Protein AF-A0A6J5X959-F1 (afdb_monomer_lite)

Foldseek 3Di:
DVVLVVLLVLPPPDAPLLVVLLVVQCVVQPQHPLRLQHCVVHPVSNVPVSSVDPCSQVSLVVVPHSPVRVVVVPDVVSVVCRVCSVVSNVVVVVVCCVVPNDVVVVVVVVVVPPD

Radius of gyration: 15.64 Å; chains: 1; bounding box: 32×34×36 Å

pLDDT: mean 74.5, std 15.0, range [35.31, 91.62]

Sequence (115 aa):
MFFSGCFVLQGSKGSPIEWVSTHRYHHQFTDTKKDPHSPIQSLWFSHMGWMLDGRRRQFQKELGGLKNVEDLRKQPFYRFLLRTNLLHSIALGGVLIVVGGFPFLVWGVVRSLTR

InterPro domains:
  IPR015876 Acyl-CoA desaturase [PTHR11351] (11-109)

Secondary structure (DSSP, 8-state):
-HHHHHHHHTGGG--HHHHHHHHHHHHHSTTSTT-TT-TTT-HHIIIIIHHH-THHHHHHHHTTGGGGGHHHHHSHHHHHHHHHHHHHHHHHHHHHHHHH-HHHHHHHHHHHH--

Structure (mmCIF, N/CA/C/O backbone):
data_AF-A0A6J5X959-F1
#
_entry.id   AF-A0A6J5X959-F1
#
loop_
_atom_site.group_PDB
_atom_site.id
_atom_site.type_symbol
_atom_site.label_atom_id
_atom_site.label_alt_id
_atom_site.label_comp_id
_atom_site.label_asym_id
_atom_site.label_entity_id
_atom_site.label_seq_id
_atom_site.pdbx_PDB_ins_code
_atom_site.Cartn_x
_atom_site.Cartn_y
_atom_site.Cartn_z
_atom_site.occupancy
_atom_site.B_iso_or_equiv
_atom_site.auth_seq_id
_atom_site.auth_comp_id
_atom_site.auth_asym_id
_atom_site.auth_atom_id
_atom_site.pdbx_PDB_model_num
ATOM 1 N N . MET A 1 1 ? -4.997 3.088 -14.621 1.00 35.31 1 MET A N 1
ATOM 2 C CA . MET A 1 1 ? -3.739 3.866 -14.502 1.00 35.31 1 MET A CA 1
ATOM 3 C C . MET A 1 1 ? -3.326 4.152 -13.055 1.00 35.31 1 MET A C 1
ATOM 5 O O . MET A 1 1 ? -2.141 4.050 -12.778 1.00 35.31 1 MET A O 1
ATOM 9 N N . PHE A 1 2 ? -4.247 4.412 -12.116 1.00 35.59 2 PHE A N 1
ATOM 10 C CA . PHE A 1 2 ? -3.902 4.661 -10.700 1.00 35.59 2 PHE A CA 1
ATOM 11 C C . PHE A 1 2 ? -3.231 3.461 -9.993 1.00 35.59 2 PHE A C 1
ATOM 13 O O . PHE A 1 2 ? -2.270 3.628 -9.249 1.00 35.59 2 PHE A O 1
ATOM 20 N N . PHE A 1 3 ? -3.663 2.232 -10.306 1.00 39.31 3 PHE A N 1
ATOM 21 C CA . PHE A 1 3 ? -3.125 1.012 -9.690 1.00 39.31 3 PHE A CA 1
ATOM 22 C C . PHE A 1 3 ? -1.632 0.777 -9.967 1.00 39.31 3 PHE A C 1
ATOM 24 O O . PHE A 1 3 ? -0.912 0.376 -9.060 1.00 39.31 3 PHE A O 1
ATOM 31 N N . SER A 1 4 ? -1.137 1.072 -11.175 1.00 41.97 4 SER A N 1
ATOM 32 C CA . SER A 1 4 ? 0.270 0.830 -11.535 1.00 41.97 4 SER A CA 1
ATOM 33 C C . SER A 1 4 ? 1.243 1.827 -10.896 1.00 41.97 4 SER A C 1
ATOM 35 O O . SER A 1 4 ? 2.362 1.445 -10.565 1.00 41.97 4 SER A O 1
ATOM 37 N N . GLY A 1 5 ? 0.829 3.079 -10.663 1.00 41.25 5 GLY A N 1
ATOM 38 C CA . GLY A 1 5 ? 1.680 4.093 -10.022 1.00 41.25 5 GLY A CA 1
ATOM 39 C C . GLY A 1 5 ? 1.922 3.820 -8.533 1.00 41.25 5 GLY A C 1
ATOM 40 O O . GLY A 1 5 ? 3.040 3.968 -8.038 1.00 41.25 5 GLY A O 1
ATOM 41 N N . CYS A 1 6 ? 0.905 3.323 -7.823 1.00 48.25 6 CYS A N 1
ATOM 42 C CA . CYS A 1 6 ? 1.021 2.964 -6.407 1.00 48.25 6 CYS A CA 1
ATOM 43 C C . CYS A 1 6 ? 1.946 1.761 -6.155 1.00 48.25 6 CYS A C 1
ATOM 45 O O . CYS A 1 6 ? 2.488 1.643 -5.055 1.00 48.25 6 CYS A O 1
ATOM 47 N N . PHE A 1 7 ? 2.156 0.881 -7.142 1.00 47.84 7 PHE A N 1
ATOM 48 C CA . PHE A 1 7 ? 3.117 -0.225 -7.030 1.00 47.84 7 PHE A CA 1
ATOM 49 C C . PHE A 1 7 ? 4.573 0.248 -7.051 1.00 47.84 7 PHE A C 1
ATOM 51 O O . PHE A 1 7 ? 5.414 -0.356 -6.392 1.00 47.84 7 PHE A O 1
ATOM 58 N N . VAL A 1 8 ? 4.870 1.351 -7.743 1.00 47.69 8 VAL A N 1
ATOM 59 C CA . VAL A 1 8 ? 6.213 1.954 -7.741 1.00 47.69 8 VAL A CA 1
ATOM 60 C C . VAL A 1 8 ? 6.488 2.647 -6.407 1.00 47.69 8 VAL A C 1
ATOM 62 O O . VAL A 1 8 ? 7.559 2.471 -5.835 1.00 47.69 8 VAL A O 1
ATOM 65 N N . LEU A 1 9 ? 5.502 3.374 -5.866 1.00 46.09 9 LEU A N 1
ATOM 66 C CA . LEU A 1 9 ? 5.645 4.118 -4.605 1.00 46.09 9 LEU A CA 1
ATOM 67 C C . LEU A 1 9 ? 5.741 3.224 -3.360 1.00 46.09 9 LEU A C 1
ATOM 69 O O . LEU A 1 9 ? 6.346 3.620 -2.370 1.00 46.09 9 LEU A O 1
ATOM 73 N N . GLN A 1 10 ? 5.177 2.014 -3.392 1.00 51.53 10 GLN A N 1
ATOM 74 C CA . GLN A 1 10 ? 5.286 1.066 -2.274 1.00 51.53 10 GLN A CA 1
ATOM 75 C C . GLN A 1 10 ? 6.620 0.298 -2.252 1.00 51.53 10 GLN A C 1
ATOM 77 O O . GLN A 1 10 ? 6.907 -0.416 -1.282 1.00 51.53 10 GLN A O 1
ATOM 82 N N . GLY A 1 11 ? 7.449 0.467 -3.289 1.00 49.75 11 GLY A N 1
ATOM 83 C CA . GLY A 1 11 ? 8.736 -0.201 -3.438 1.00 49.75 11 GLY A CA 1
ATOM 84 C C . GLY A 1 11 ? 8.639 -1.726 -3.332 1.00 49.75 11 GLY A C 1
ATOM 85 O O . GLY A 1 11 ? 7.574 -2.336 -3.411 1.00 49.75 11 GLY A O 1
ATOM 86 N N . SER A 1 12 ? 9.773 -2.363 -3.055 1.00 47.31 12 SER A N 1
ATOM 87 C CA . SER A 1 12 ? 9.893 -3.805 -2.792 1.00 47.31 12 SER A CA 1
ATOM 88 C C . SER A 1 12 ? 9.122 -4.307 -1.554 1.00 47.31 12 SER A C 1
ATOM 90 O O . SER A 1 12 ? 9.191 -5.494 -1.242 1.00 47.31 12 SER A O 1
ATOM 92 N N . LYS A 1 13 ? 8.398 -3.432 -0.835 1.00 48.78 13 LYS A N 1
ATOM 93 C CA . LYS A 1 13 ? 7.756 -3.710 0.463 1.00 48.78 13 LYS A CA 1
ATOM 94 C C . LYS A 1 13 ? 6.222 -3.740 0.429 1.00 48.78 13 LYS A C 1
ATOM 96 O O . LYS A 1 13 ? 5.624 -3.864 1.497 1.00 48.78 13 LYS A O 1
ATOM 101 N N . GLY A 1 14 ? 5.588 -3.581 -0.734 1.00 62.81 14 GLY A N 1
ATOM 102 C CA . GLY A 1 14 ? 4.136 -3.705 -0.889 1.00 62.81 14 GLY A CA 1
ATOM 103 C C . GLY A 1 14 ? 3.789 -4.687 -1.995 1.00 62.81 14 GLY A C 1
ATOM 104 O O . GLY A 1 14 ? 3.801 -4.337 -3.173 1.00 62.81 14 GLY A O 1
ATOM 105 N N . SER A 1 15 ? 3.488 -5.928 -1.627 1.00 73.50 15 SER A N 1
ATOM 106 C CA . SER A 1 15 ? 2.971 -6.900 -2.591 1.00 73.50 15 SER A CA 1
ATOM 107 C C . SER A 1 15 ? 1.523 -6.568 -2.995 1.00 73.50 15 SER A C 1
ATOM 109 O O . SER A 1 15 ? 0.77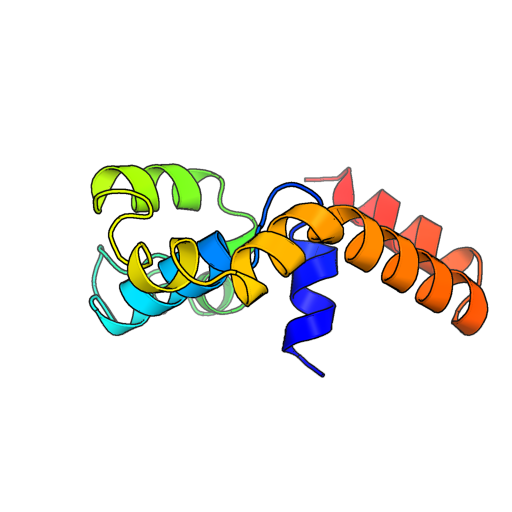6 -6.002 -2.192 1.00 73.50 15 SER A O 1
ATOM 111 N N . PRO A 1 16 ? 1.061 -6.985 -4.192 1.00 78.19 16 PRO A N 1
ATOM 112 C CA . PRO A 1 16 ? -0.348 -6.852 -4.579 1.00 78.19 16 PRO A CA 1
ATOM 113 C C . PRO A 1 16 ? -1.311 -7.457 -3.549 1.00 78.19 16 PRO A C 1
ATOM 115 O O . PRO A 1 16 ? -2.397 -6.937 -3.313 1.00 78.19 16 PRO A O 1
ATOM 118 N N . ILE A 1 17 ? -0.881 -8.534 -2.891 1.00 84.50 17 ILE A N 1
ATOM 119 C CA . ILE A 1 17 ? -1.651 -9.252 -1.874 1.00 84.50 17 ILE A CA 1
ATOM 120 C C . ILE A 1 17 ? -1.802 -8.417 -0.595 1.00 84.50 17 ILE A C 1
ATOM 122 O O . ILE A 1 17 ? -2.898 -8.344 -0.041 1.00 84.50 17 ILE A O 1
ATOM 126 N N . GLU A 1 18 ? -0.744 -7.742 -0.140 1.00 83.00 18 GLU A N 1
ATOM 127 C CA . GLU A 1 18 ? -0.817 -6.828 1.011 1.00 83.00 18 GLU A CA 1
ATOM 128 C C . GLU A 1 18 ? -1.708 -5.618 0.731 1.00 83.00 18 GLU A C 1
ATOM 130 O O . GLU A 1 18 ? -2.409 -5.153 1.634 1.00 83.00 18 GLU A O 1
ATOM 135 N N . TRP A 1 19 ? -1.707 -5.120 -0.508 1.00 83.44 19 TRP A N 1
ATOM 136 C CA . TRP A 1 19 ? -2.575 -4.015 -0.898 1.00 83.44 19 TRP A CA 1
ATOM 137 C C . TRP A 1 19 ? -4.045 -4.427 -0.834 1.00 83.44 19 TRP A C 1
ATOM 139 O O . TRP A 1 19 ? -4.828 -3.788 -0.133 1.00 83.44 19 TRP A O 1
ATOM 149 N N . VAL A 1 20 ? -4.404 -5.550 -1.468 1.00 87.88 20 VAL A N 1
ATOM 150 C CA . VAL A 1 20 ? -5.778 -6.076 -1.417 1.00 87.88 20 VAL A CA 1
ATOM 151 C C . VAL A 1 20 ? -6.187 -6.400 0.019 1.00 87.88 20 VAL A C 1
ATOM 153 O O . VAL A 1 20 ? -7.313 -6.106 0.410 1.00 87.88 20 VAL A O 1
ATOM 156 N N . SER A 1 21 ? -5.276 -6.936 0.834 1.00 89.44 21 SER A N 1
ATOM 157 C CA . SER A 1 21 ? -5.535 -7.181 2.255 1.00 89.44 21 SER A CA 1
ATOM 158 C C . SER A 1 21 ? -5.845 -5.890 3.012 1.00 89.44 21 SER A C 1
ATOM 160 O O . SER A 1 21 ? -6.838 -5.833 3.736 1.00 89.44 21 SER A O 1
ATOM 162 N N . THR A 1 22 ? -5.043 -4.839 2.818 1.00 87.12 22 THR A N 1
ATOM 163 C CA . THR A 1 22 ? -5.278 -3.533 3.455 1.00 87.12 22 THR A CA 1
ATOM 164 C C . THR A 1 22 ? -6.617 -2.946 3.020 1.00 87.12 22 THR A C 1
ATOM 166 O O . THR A 1 22 ? -7.376 -2.471 3.858 1.00 87.12 22 THR A O 1
ATOM 169 N N . HIS A 1 23 ? -6.943 -3.043 1.731 1.00 88.69 23 HIS A N 1
ATOM 170 C CA . HIS A 1 23 ? -8.186 -2.513 1.178 1.00 88.69 23 HIS A CA 1
ATOM 171 C C . HIS A 1 23 ? -9.420 -3.272 1.688 1.00 88.69 23 HIS A C 1
ATOM 173 O O . HIS A 1 23 ? -10.423 -2.663 2.050 1.00 88.69 23 HIS A O 1
ATOM 179 N N . ARG A 1 24 ? -9.335 -4.605 1.807 1.00 91.62 24 ARG A N 1
ATOM 180 C CA . ARG A 1 24 ? -10.389 -5.420 2.432 1.00 91.62 24 ARG A CA 1
ATOM 181 C C . ARG A 1 24 ? -10.613 -5.018 3.891 1.00 91.62 24 ARG A C 1
ATOM 183 O O . ARG A 1 24 ? -11.761 -4.876 4.295 1.00 91.62 24 ARG A O 1
ATOM 190 N N . TYR A 1 25 ? -9.549 -4.787 4.664 1.00 89.62 25 TYR A N 1
ATOM 191 C CA . TYR A 1 25 ? -9.687 -4.303 6.043 1.00 89.62 25 TYR A CA 1
ATOM 192 C C . TYR A 1 25 ? -10.257 -2.885 6.125 1.00 89.62 25 TYR A C 1
ATOM 194 O O . TYR A 1 25 ? -11.071 -2.626 7.004 1.00 89.62 25 TYR A O 1
ATOM 202 N N . HIS A 1 26 ? -9.898 -1.994 5.199 1.00 89.44 26 HIS A N 1
ATOM 203 C CA . HIS A 1 26 ? -10.513 -0.671 5.097 1.00 89.44 26 HIS A CA 1
ATOM 204 C C . HIS A 1 26 ? -12.027 -0.759 4.882 1.00 89.44 26 HIS A C 1
ATOM 206 O O . HIS A 1 26 ? -12.780 -0.149 5.633 1.00 89.44 26 HIS A O 1
ATOM 212 N N . HIS A 1 27 ? -12.491 -1.575 3.932 1.00 91.00 27 HIS A N 1
ATOM 213 C CA . HIS A 1 27 ? -13.928 -1.781 3.713 1.00 91.00 27 HIS A CA 1
ATOM 214 C C . HIS A 1 27 ? -14.623 -2.483 4.887 1.00 91.00 27 HIS A C 1
ATOM 216 O O . HIS A 1 27 ? -15.775 -2.192 5.190 1.00 91.00 27 HIS A O 1
ATOM 222 N N . GLN A 1 28 ? -13.940 -3.410 5.560 1.00 90.44 28 GLN A N 1
ATOM 223 C CA . GLN A 1 28 ? -14.500 -4.122 6.710 1.00 90.44 28 GLN A CA 1
ATOM 224 C C . GLN A 1 28 ? -14.648 -3.222 7.946 1.00 90.44 28 GLN A C 1
ATOM 226 O O . GLN A 1 28 ? -15.555 -3.429 8.751 1.00 90.44 28 GLN A O 1
ATOM 231 N N . PHE A 1 29 ? -13.745 -2.258 8.121 1.00 88.25 29 PHE A N 1
ATOM 232 C CA . PHE A 1 29 ? -13.655 -1.425 9.318 1.00 88.25 29 PHE A CA 1
ATOM 233 C C . PHE A 1 29 ? -13.826 0.068 9.029 1.00 88.25 29 PHE A C 1
ATOM 235 O O . PHE A 1 29 ? -13.362 0.874 9.834 1.00 88.25 29 PHE A O 1
ATOM 242 N N . THR A 1 30 ? -14.470 0.426 7.915 1.00 87.75 30 THR A N 1
ATOM 243 C CA . THR A 1 30 ? -14.595 1.805 7.414 1.00 87.75 30 THR A CA 1
ATOM 244 C C . THR A 1 30 ? -15.012 2.772 8.515 1.00 87.75 30 THR A C 1
ATOM 246 O O . THR A 1 30 ? -15.892 2.463 9.316 1.00 87.75 30 THR A O 1
ATOM 249 N N . ASP A 1 31 ? -14.346 3.927 8.568 1.00 84.00 31 ASP A N 1
ATOM 250 C CA . ASP A 1 31 ? -14.632 4.994 9.535 1.00 84.00 31 ASP A CA 1
ATOM 251 C C . ASP A 1 31 ? -14.578 4.528 10.999 1.00 84.00 31 ASP A C 1
ATOM 253 O O . ASP A 1 31 ? -15.280 5.025 11.880 1.00 84.00 31 ASP A O 1
ATOM 257 N N . THR A 1 32 ? -13.692 3.578 11.296 1.00 86.06 32 THR A N 1
ATOM 258 C CA . THR A 1 32 ? -13.381 3.188 12.672 1.00 86.06 32 THR A CA 1
ATOM 259 C C . THR A 1 32 ? -11.897 3.344 12.976 1.00 86.06 32 THR A C 1
ATOM 261 O O . THR A 1 32 ? -11.053 3.462 12.090 1.00 86.06 32 THR A O 1
ATOM 264 N N . LYS A 1 33 ? -11.535 3.246 14.261 1.00 82.50 33 LYS A N 1
ATOM 265 C CA . LYS A 1 33 ? -10.125 3.156 14.681 1.00 82.50 33 LYS A CA 1
ATOM 266 C C . LYS A 1 33 ? -9.408 1.919 14.118 1.00 82.50 33 LYS A C 1
ATOM 268 O O . LYS A 1 33 ? -8.187 1.863 14.199 1.00 82.50 33 LYS A O 1
ATOM 273 N N . LYS A 1 34 ? -10.161 0.937 13.598 1.00 81.75 34 LYS A N 1
ATOM 274 C CA . LYS A 1 34 ? -9.661 -0.288 12.962 1.00 81.75 34 LYS A CA 1
ATOM 275 C C . LYS A 1 34 ? -9.426 -0.160 11.457 1.00 81.75 34 LYS A C 1
ATOM 277 O O . LYS A 1 34 ? -8.977 -1.115 10.828 1.00 81.75 34 LYS A O 1
ATOM 282 N N . ASP A 1 35 ? -9.702 1.007 10.890 1.00 85.06 35 ASP A N 1
ATOM 283 C CA . ASP A 1 35 ? -9.441 1.288 9.489 1.00 85.06 35 ASP A CA 1
ATOM 284 C C . ASP A 1 35 ? -7.973 1.718 9.282 1.00 85.06 35 ASP A C 1
ATOM 286 O O . ASP A 1 35 ? -7.548 2.745 9.830 1.00 85.06 35 ASP A O 1
ATOM 290 N N . PRO A 1 36 ? -7.189 0.971 8.478 1.00 79.31 36 PRO A N 1
ATOM 291 C CA . PRO A 1 36 ? -5.782 1.270 8.220 1.00 79.31 36 PRO A CA 1
ATOM 292 C C . PRO A 1 36 ? -5.542 2.618 7.525 1.00 79.31 36 PRO A C 1
ATOM 294 O O . PRO A 1 36 ? -4.413 3.108 7.562 1.00 79.31 36 PRO A O 1
ATOM 297 N N . HIS A 1 37 ? -6.555 3.223 6.899 1.00 84.38 37 HIS A N 1
ATOM 298 C CA . HIS A 1 37 ? -6.441 4.543 6.277 1.00 84.38 37 HIS A CA 1
ATOM 299 C C . HIS A 1 37 ? -7.680 5.424 6.483 1.00 84.38 37 HIS A C 1
ATOM 301 O O . HIS A 1 37 ? -8.101 6.155 5.584 1.00 84.38 37 HIS A O 1
ATOM 307 N N . SER A 1 38 ? -8.225 5.384 7.703 1.00 84.12 38 SER A N 1
ATOM 308 C CA . SER A 1 38 ? -9.429 6.125 8.085 1.00 84.12 38 SER A CA 1
ATOM 309 C C . SER A 1 38 ? -9.355 7.629 7.784 1.00 84.12 38 SER A C 1
ATOM 311 O O . SER A 1 38 ? -8.381 8.280 8.195 1.00 84.12 38 SER A O 1
ATOM 313 N N . PRO A 1 39 ? -10.405 8.231 7.192 1.00 82.12 39 PRO A N 1
ATOM 314 C CA . PRO A 1 39 ? -10.516 9.685 7.071 1.00 82.12 39 PRO A CA 1
ATOM 315 C C . PRO A 1 39 ? -10.669 10.377 8.432 1.00 82.12 39 PRO A C 1
ATOM 317 O O . PRO A 1 39 ? -10.338 11.556 8.547 1.00 82.12 39 PRO A O 1
ATOM 320 N N . ILE A 1 40 ? -11.064 9.639 9.480 1.00 84.88 40 ILE A N 1
ATOM 321 C CA . ILE A 1 40 ? -11.156 10.142 10.860 1.00 84.88 40 ILE A CA 1
ATOM 322 C C . ILE A 1 40 ? -9.787 10.571 11.401 1.00 84.88 40 ILE A C 1
ATOM 324 O O . ILE A 1 40 ? -9.718 11.476 12.228 1.00 84.88 40 ILE A O 1
ATOM 328 N N . GLN A 1 41 ? -8.686 9.955 10.948 1.00 81.12 41 GLN A N 1
ATOM 329 C CA . GLN A 1 41 ? -7.350 10.388 11.376 1.00 81.12 41 GLN A CA 1
ATOM 330 C C . GLN A 1 41 ? -6.989 11.758 10.794 1.00 81.12 41 GLN A C 1
ATOM 332 O O . GLN A 1 41 ? -6.527 12.631 11.521 1.00 81.12 41 GLN A O 1
ATOM 337 N N . SER A 1 42 ? -7.147 11.928 9.480 1.00 85.62 42 SER A N 1
ATOM 338 C CA . SER A 1 42 ? -7.140 13.216 8.774 1.00 85.62 42 SER A CA 1
ATOM 339 C C . SER A 1 42 ? -7.349 13.000 7.271 1.00 85.62 42 SER A C 1
ATOM 341 O O . SER A 1 42 ? -7.085 11.917 6.733 1.00 85.62 42 SER A O 1
ATOM 343 N N . LEU A 1 43 ? -7.726 14.069 6.563 1.00 85.56 43 LEU A N 1
ATOM 344 C CA . LEU A 1 43 ? -7.800 14.086 5.098 1.00 85.56 43 LEU A CA 1
ATOM 345 C C . LEU A 1 43 ? -6.456 13.711 4.449 1.00 85.56 43 LEU A C 1
ATOM 347 O O . LEU A 1 43 ? -6.400 12.884 3.546 1.00 85.56 43 LEU A O 1
ATOM 351 N N . TRP A 1 44 ? -5.347 14.269 4.940 1.00 82.62 44 TRP A N 1
ATOM 352 C CA . TRP A 1 44 ? -4.016 13.985 4.393 1.00 82.62 44 TRP A CA 1
ATOM 353 C C . TRP A 1 44 ? -3.549 12.557 4.680 1.00 82.62 44 TRP A C 1
ATOM 355 O O . TRP A 1 44 ? -2.904 11.929 3.832 1.00 82.62 44 TRP A O 1
ATOM 365 N N . PHE A 1 45 ? -3.887 12.027 5.858 1.00 84.12 45 PHE A N 1
ATOM 366 C CA . PHE A 1 45 ? -3.549 10.659 6.227 1.00 84.12 45 PHE A CA 1
ATOM 367 C C . PHE A 1 45 ? -4.288 9.641 5.360 1.00 84.12 45 PHE A C 1
ATOM 369 O O . PHE A 1 45 ? -3.638 8.782 4.770 1.00 84.12 45 PHE A O 1
ATOM 376 N N . SER A 1 46 ? -5.608 9.779 5.226 1.00 84.62 46 SER A N 1
ATOM 377 C CA . SER A 1 46 ? -6.430 8.899 4.381 1.00 84.62 46 SER A CA 1
ATOM 378 C C . SER A 1 46 ? -6.083 9.003 2.895 1.00 84.62 46 SER A C 1
ATOM 380 O O . SER A 1 46 ? -6.136 8.005 2.180 1.00 84.62 46 SER A O 1
ATOM 382 N N . HIS A 1 47 ? -5.651 10.180 2.433 1.00 82.50 47 HIS A N 1
ATOM 383 C CA . HIS A 1 47 ? -5.267 10.387 1.040 1.00 82.50 47 HIS A CA 1
ATOM 384 C C . HIS A 1 47 ? -3.914 9.748 0.681 1.00 82.50 47 HIS A C 1
ATOM 386 O O . HIS A 1 47 ? -3.820 9.016 -0.303 1.00 82.50 47 HIS A O 1
ATOM 392 N N . MET A 1 48 ? -2.855 10.006 1.463 1.00 79.25 48 MET A N 1
ATOM 393 C CA . MET A 1 48 ? -1.505 9.484 1.171 1.00 79.25 48 MET A CA 1
ATOM 394 C C . MET A 1 48 ? -0.688 9.067 2.396 1.00 79.25 48 MET A C 1
ATOM 396 O O . MET A 1 48 ? 0.201 8.224 2.267 1.00 79.25 48 MET A O 1
ATOM 400 N N . GLY A 1 49 ? -0.949 9.639 3.574 1.00 81.00 49 GLY A N 1
ATOM 401 C CA . GLY A 1 49 ? -0.123 9.401 4.763 1.00 81.00 49 GLY A CA 1
ATOM 402 C C . GLY A 1 49 ? -0.079 7.935 5.202 1.00 81.00 49 GLY A C 1
ATOM 403 O O . GLY A 1 49 ? 0.981 7.450 5.595 1.00 81.00 49 GLY A O 1
ATOM 404 N N . TRP A 1 50 ? -1.179 7.199 5.041 1.00 82.00 50 TRP A N 1
ATOM 405 C CA . TRP A 1 50 ? -1.273 5.784 5.411 1.00 82.00 50 TRP A CA 1
ATOM 406 C C . TRP A 1 50 ? -0.300 4.867 4.650 1.00 82.00 50 TRP A C 1
ATOM 408 O O . TRP A 1 50 ? 0.085 3.813 5.156 1.00 82.00 50 TRP A O 1
ATOM 418 N N . MET A 1 51 ? 0.124 5.256 3.443 1.00 77.56 51 MET A N 1
ATOM 419 C CA . MET A 1 51 ? 1.079 4.477 2.646 1.00 77.56 51 MET A CA 1
ATOM 420 C C . MET A 1 51 ? 2.501 4.548 3.213 1.00 77.56 51 MET A C 1
ATOM 422 O O . MET A 1 51 ? 3.281 3.614 3.027 1.00 77.56 51 MET A O 1
ATOM 426 N N . LEU A 1 52 ? 2.828 5.644 3.902 1.00 76.44 52 LEU A N 1
ATOM 427 C CA . LEU A 1 52 ? 4.129 5.886 4.528 1.00 76.44 52 LEU A CA 1
ATOM 428 C C . LEU A 1 52 ? 4.145 5.487 6.010 1.00 76.44 52 LEU A C 1
ATOM 430 O O . LEU A 1 52 ? 5.210 5.428 6.622 1.00 76.44 52 LEU A O 1
ATOM 434 N N . ASP A 1 53 ? 2.981 5.197 6.592 1.00 76.88 53 ASP A N 1
ATOM 435 C CA . ASP A 1 53 ? 2.875 4.827 7.996 1.00 76.88 53 ASP A CA 1
ATOM 436 C C . ASP A 1 53 ? 3.414 3.407 8.237 1.00 76.88 53 ASP A C 1
ATOM 438 O O . ASP A 1 53 ? 2.834 2.393 7.827 1.00 76.88 53 ASP A O 1
ATOM 442 N N . GLY A 1 54 ? 4.529 3.322 8.967 1.00 72.19 54 GLY A N 1
ATOM 443 C CA . GLY A 1 54 ? 5.127 2.057 9.390 1.00 72.19 54 GLY A CA 1
ATOM 444 C C . GLY A 1 54 ? 4.183 1.189 10.231 1.00 72.19 54 GLY A C 1
ATOM 445 O O . GLY A 1 54 ? 4.321 -0.042 10.225 1.00 72.19 54 GLY A O 1
ATOM 446 N N . ARG A 1 55 ? 3.182 1.796 10.884 1.00 75.06 55 ARG A N 1
ATOM 447 C CA . ARG A 1 55 ? 2.173 1.103 11.696 1.00 75.06 55 ARG A CA 1
ATOM 448 C C . ARG A 1 55 ? 1.205 0.274 10.861 1.00 75.06 55 ARG A C 1
ATOM 450 O O . ARG A 1 55 ? 0.620 -0.654 11.404 1.00 75.06 55 ARG A O 1
ATOM 457 N N . ARG A 1 56 ? 1.090 0.496 9.544 1.00 77.25 56 ARG A N 1
ATOM 458 C CA . ARG A 1 56 ? 0.209 -0.290 8.653 1.00 77.25 56 ARG A CA 1
ATOM 459 C C . ARG A 1 56 ? 0.415 -1.803 8.798 1.00 77.25 56 ARG A C 1
ATOM 461 O O . ARG A 1 56 ? -0.548 -2.557 8.895 1.00 77.25 56 ARG A O 1
ATOM 468 N N . ARG A 1 57 ? 1.673 -2.260 8.858 1.00 74.44 57 ARG A N 1
ATOM 469 C CA . ARG A 1 57 ? 2.002 -3.692 9.025 1.00 74.44 57 ARG A CA 1
ATOM 470 C C . ARG A 1 57 ? 1.661 -4.216 10.415 1.00 74.44 57 ARG A C 1
ATOM 472 O O . ARG A 1 57 ? 1.283 -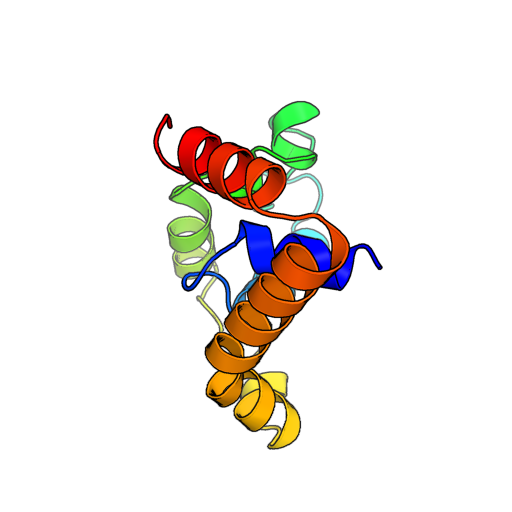5.376 10.549 1.00 74.44 57 ARG A O 1
ATOM 479 N N . GLN A 1 58 ? 1.823 -3.385 11.440 1.00 78.69 58 GLN A N 1
ATOM 480 C CA . GLN A 1 58 ? 1.405 -3.731 12.794 1.00 78.69 58 GLN A CA 1
ATOM 481 C C . GLN A 1 58 ? -0.119 -3.871 12.849 1.00 78.69 58 GLN A C 1
ATOM 483 O O . GLN A 1 58 ? -0.612 -4.895 13.309 1.00 78.69 58 GLN A O 1
ATOM 488 N N . PHE A 1 59 ? -0.837 -2.920 12.249 1.00 78.88 59 PHE A N 1
ATOM 489 C CA . PHE A 1 59 ? -2.288 -2.944 12.107 1.00 78.88 59 PHE A CA 1
ATOM 490 C C . PHE A 1 59 ? -2.774 -4.226 11.431 1.00 78.88 59 PHE A C 1
ATOM 492 O O . PHE A 1 59 ? -3.643 -4.929 11.941 1.00 78.88 59 PHE A O 1
ATOM 499 N N . GLN A 1 60 ? -2.149 -4.589 10.307 1.00 79.81 60 GLN A N 1
ATOM 500 C CA . GLN A 1 60 ? -2.445 -5.845 9.628 1.00 79.81 60 GLN A CA 1
ATOM 501 C C . GLN A 1 60 ? -2.205 -7.050 10.534 1.00 79.81 60 GLN A C 1
ATOM 503 O O . GLN A 1 60 ? -3.061 -7.924 10.579 1.00 79.81 60 GLN A O 1
ATOM 508 N N . LYS A 1 61 ? -1.086 -7.118 11.269 1.00 83.31 61 LYS A N 1
ATOM 509 C CA . LYS A 1 61 ? -0.808 -8.234 12.192 1.00 83.31 61 LYS A CA 1
ATOM 510 C C . LYS A 1 61 ? -1.872 -8.358 13.285 1.00 83.31 61 LYS A C 1
ATOM 512 O O . LYS A 1 61 ? -2.339 -9.468 13.524 1.00 83.31 61 LYS A O 1
ATOM 517 N N . GLU A 1 62 ? -2.277 -7.245 13.893 1.00 84.88 62 GLU A N 1
ATOM 518 C CA . GLU A 1 62 ? -3.311 -7.203 14.939 1.00 84.88 62 GLU A CA 1
ATOM 519 C C . GLU A 1 62 ? -4.686 -7.655 14.419 1.00 84.88 62 GLU A C 1
ATOM 521 O O . GLU A 1 62 ? -5.422 -8.338 15.128 1.00 84.88 62 GLU A O 1
ATOM 526 N N . LEU A 1 63 ? -5.006 -7.365 13.154 1.00 83.38 63 LEU A N 1
ATOM 527 C CA . LEU A 1 63 ? -6.247 -7.788 12.494 1.00 83.38 63 LEU A CA 1
ATOM 528 C C . LEU A 1 63 ? -6.240 -9.245 11.988 1.00 83.38 63 LEU A C 1
ATOM 530 O O . LEU A 1 63 ? -7.227 -9.701 11.414 1.00 83.38 63 LEU A O 1
ATOM 534 N N . GLY A 1 64 ? -5.153 -9.994 12.198 1.00 83.81 64 GLY A N 1
ATOM 535 C CA . GLY A 1 64 ? -5.022 -11.382 11.735 1.00 83.81 64 GLY A CA 1
ATOM 536 C C . GLY A 1 64 ? -4.150 -11.563 10.489 1.00 83.81 64 GLY A C 1
ATOM 537 O O . GLY A 1 64 ? -4.162 -12.627 9.869 1.00 83.81 64 GLY A O 1
ATOM 538 N N . GLY A 1 65 ? -3.360 -10.559 10.125 1.00 86.12 65 GLY A N 1
ATOM 539 C CA . GLY A 1 65 ? -2.389 -10.593 9.035 1.00 86.12 65 GLY A CA 1
ATOM 540 C C . GLY A 1 65 ? -3.049 -10.726 7.665 1.00 86.12 65 GLY A C 1
ATOM 541 O O . GLY A 1 65 ? -4.068 -10.103 7.382 1.00 86.12 65 GLY A O 1
ATOM 542 N N . LEU A 1 66 ? -2.472 -11.577 6.816 1.00 86.62 66 LEU A N 1
ATOM 543 C CA . LEU A 1 66 ? -2.948 -11.838 5.451 1.00 86.62 66 LEU A CA 1
ATOM 544 C C . LEU A 1 66 ? -4.039 -12.919 5.372 1.00 86.62 66 LEU A C 1
ATOM 546 O O . LEU A 1 66 ? -4.349 -13.398 4.283 1.00 86.62 66 LEU A O 1
ATOM 550 N N . LYS A 1 67 ? -4.645 -13.307 6.503 1.00 88.06 67 LYS A N 1
ATOM 551 C CA . LYS A 1 67 ? -5.731 -14.303 6.521 1.00 88.06 67 LYS A CA 1
ATOM 552 C C . LYS A 1 67 ? -6.925 -13.878 5.665 1.00 88.06 67 LYS A C 1
ATOM 554 O O . LYS A 1 67 ? -7.577 -14.723 5.062 1.00 88.06 67 LYS A O 1
ATOM 559 N N . ASN A 1 68 ? -7.182 -12.573 5.568 1.00 89.56 68 ASN A N 1
ATOM 560 C CA . ASN A 1 68 ? -8.274 -12.023 4.769 1.00 89.56 68 ASN A CA 1
ATOM 561 C C . ASN A 1 68 ? -8.049 -12.102 3.248 1.00 89.56 68 ASN A C 1
ATOM 563 O O . ASN A 1 68 ? -8.915 -11.636 2.518 1.00 89.56 68 ASN A O 1
ATOM 567 N N . VAL A 1 69 ? -6.918 -12.633 2.767 1.00 90.81 69 VAL A N 1
ATOM 568 C CA . VAL A 1 69 ? -6.583 -12.795 1.334 1.00 90.81 69 VAL A CA 1
ATOM 569 C C . VAL A 1 69 ? -6.054 -14.196 1.001 1.00 90.81 69 VAL A C 1
ATOM 571 O O . VAL A 1 69 ? -5.405 -14.408 -0.027 1.00 90.81 69 VAL A O 1
ATOM 574 N N . GLU A 1 70 ? -6.312 -15.180 1.865 1.00 89.56 70 GLU A N 1
ATOM 575 C CA . GLU A 1 70 ? -5.860 -16.562 1.665 1.00 89.56 70 GLU A CA 1
ATOM 576 C C . GLU A 1 70 ? -6.480 -17.200 0.402 1.00 89.56 70 GLU A C 1
ATOM 578 O O . GLU A 1 70 ? -5.862 -18.044 -0.248 1.00 89.56 70 GLU A O 1
ATOM 583 N N . ASP A 1 71 ? -7.670 -16.746 0.002 1.00 90.75 71 ASP A N 1
ATOM 584 C CA . ASP A 1 71 ? -8.331 -17.074 -1.266 1.00 90.75 71 ASP A CA 1
ATOM 585 C C . ASP A 1 71 ? -7.484 -16.678 -2.484 1.00 90.75 71 ASP A C 1
ATOM 587 O O . ASP A 1 71 ? -7.351 -17.458 -3.429 1.00 90.75 71 ASP A O 1
ATOM 591 N N . LEU A 1 72 ? -6.851 -15.503 -2.445 1.00 87.56 72 LEU A N 1
ATOM 592 C CA . LEU A 1 72 ? -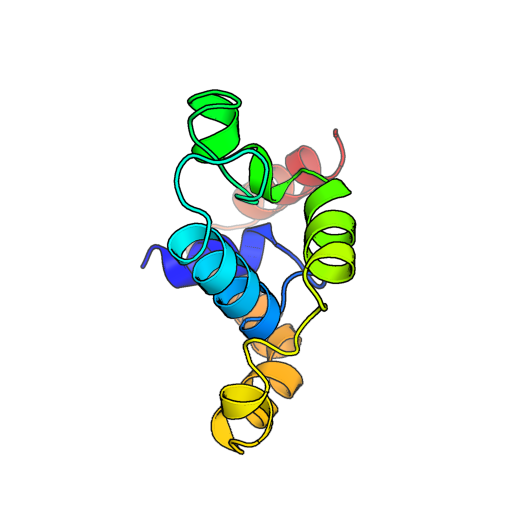5.987 -15.022 -3.524 1.00 87.56 72 LEU A CA 1
ATOM 593 C C . LEU A 1 72 ? -4.640 -15.749 -3.522 1.00 87.56 72 LEU A C 1
ATOM 595 O O . LEU A 1 72 ? -4.106 -16.069 -4.581 1.00 87.56 72 LEU A O 1
ATOM 599 N N . ARG A 1 73 ? -4.105 -16.085 -2.341 1.00 85.94 73 ARG A N 1
ATOM 600 C CA . ARG A 1 73 ? -2.823 -16.807 -2.210 1.00 85.94 73 ARG A CA 1
ATOM 601 C C . ARG A 1 73 ? -2.853 -18.209 -2.814 1.00 85.94 73 ARG A C 1
ATOM 603 O O . ARG A 1 73 ? -1.823 -18.689 -3.289 1.00 85.94 73 ARG A O 1
ATOM 610 N N . LYS A 1 74 ? -4.015 -18.866 -2.814 1.00 89.62 74 LYS A N 1
ATOM 611 C CA . LYS A 1 74 ? -4.189 -20.205 -3.403 1.00 89.62 74 LYS A CA 1
ATOM 612 C C . LYS A 1 74 ? -4.161 -20.182 -4.933 1.00 89.62 74 LYS A C 1
ATOM 614 O O . LYS A 1 74 ? -3.781 -21.171 -5.563 1.00 89.62 74 LYS A O 1
ATOM 619 N N . GLN A 1 75 ? -4.504 -19.055 -5.545 1.00 90.00 75 GLN A N 1
ATOM 620 C CA . GLN A 1 75 ? -4.610 -18.949 -6.994 1.00 90.00 75 GLN A CA 1
ATOM 621 C C . GLN A 1 75 ? -3.220 -18.857 -7.660 1.00 90.00 75 GLN A C 1
ATOM 623 O O . GLN A 1 75 ? -2.357 -18.092 -7.220 1.00 90.00 75 GLN A O 1
ATOM 628 N N . PRO A 1 76 ? -2.957 -19.628 -8.733 1.00 87.12 76 PRO A N 1
ATOM 629 C CA . PRO A 1 76 ? -1.654 -19.645 -9.404 1.00 87.12 76 PRO A CA 1
ATOM 630 C C . PRO A 1 76 ? -1.289 -18.294 -10.037 1.00 87.12 76 PRO A C 1
ATOM 632 O O . PRO A 1 76 ? -0.129 -17.893 -9.982 1.00 87.12 76 PRO A O 1
ATOM 635 N N . PHE A 1 77 ? -2.277 -17.559 -10.552 1.00 86.75 77 PHE A N 1
ATOM 636 C CA . PHE A 1 77 ? -2.091 -16.230 -11.138 1.00 86.75 77 PHE A CA 1
ATOM 637 C C . PHE A 1 77 ? -1.479 -15.222 -10.149 1.00 86.75 77 PHE A C 1
ATOM 639 O O . PHE A 1 77 ? -0.464 -14.593 -10.440 1.00 86.75 77 PHE A O 1
ATOM 646 N N . TYR A 1 78 ? -2.031 -15.121 -8.937 1.00 82.88 78 TYR A N 1
ATOM 647 C CA . TYR A 1 78 ? -1.520 -14.201 -7.916 1.00 82.88 78 TYR A CA 1
ATOM 648 C C . TYR A 1 78 ? -0.157 -14.631 -7.364 1.00 82.88 78 TYR A C 1
ATOM 650 O O . TYR A 1 78 ? 0.667 -13.781 -7.024 1.00 82.88 78 TYR A O 1
ATOM 658 N N . ARG A 1 79 ? 0.129 -15.939 -7.328 1.00 85.19 79 ARG A N 1
ATOM 659 C CA . ARG A 1 79 ? 1.470 -16.450 -6.996 1.00 85.19 79 ARG A CA 1
ATOM 660 C C . ARG A 1 79 ? 2.504 -16.072 -8.057 1.00 85.19 79 ARG A C 1
ATOM 662 O O . ARG A 1 79 ? 3.618 -15.690 -7.700 1.00 85.19 79 ARG A O 1
ATOM 669 N N . PHE A 1 80 ? 2.137 -16.135 -9.337 1.00 86.81 80 PHE A N 1
ATOM 670 C CA . PHE A 1 80 ? 2.979 -15.664 -10.436 1.00 86.81 80 PHE A CA 1
ATOM 671 C C . PHE A 1 80 ? 3.246 -14.158 -10.333 1.00 86.81 80 PHE A C 1
ATOM 673 O O . PHE A 1 80 ? 4.406 -13.749 -10.372 1.00 86.81 80 PHE A O 1
ATOM 680 N N . LEU A 1 81 ? 2.206 -13.348 -10.117 1.00 81.50 81 LEU A N 1
ATOM 681 C CA . LEU A 1 81 ? 2.331 -11.900 -9.906 1.00 81.50 81 LEU A CA 1
ATOM 682 C C . LEU A 1 81 ? 3.235 -11.563 -8.719 1.00 81.50 81 LEU A C 1
ATOM 684 O O . LEU A 1 81 ? 4.088 -10.691 -8.827 1.00 81.50 81 LEU A O 1
ATOM 688 N N . LEU A 1 82 ? 3.101 -12.281 -7.601 1.00 80.31 82 LEU A N 1
ATOM 689 C CA . LEU A 1 82 ? 3.951 -12.072 -6.430 1.00 80.31 82 LEU A CA 1
ATOM 690 C C . LEU A 1 82 ? 5.422 -12.385 -6.739 1.00 80.31 82 LEU A C 1
ATOM 692 O O . LEU A 1 82 ? 6.304 -11.604 -6.388 1.00 80.31 82 LEU A O 1
ATOM 696 N N . ARG A 1 83 ? 5.688 -13.505 -7.423 1.00 82.50 83 ARG A N 1
ATOM 697 C CA . ARG A 1 83 ? 7.048 -13.920 -7.806 1.00 82.50 83 ARG A CA 1
ATOM 698 C C . ARG A 1 83 ? 7.686 -12.953 -8.800 1.00 82.50 83 ARG A C 1
ATOM 700 O O . ARG A 1 83 ? 8.881 -12.694 -8.726 1.00 82.50 83 ARG A O 1
ATOM 707 N N . THR A 1 84 ? 6.894 -12.422 -9.721 1.00 82.69 84 THR A N 1
ATOM 708 C CA . THR A 1 84 ? 7.363 -11.502 -10.761 1.00 82.69 84 THR 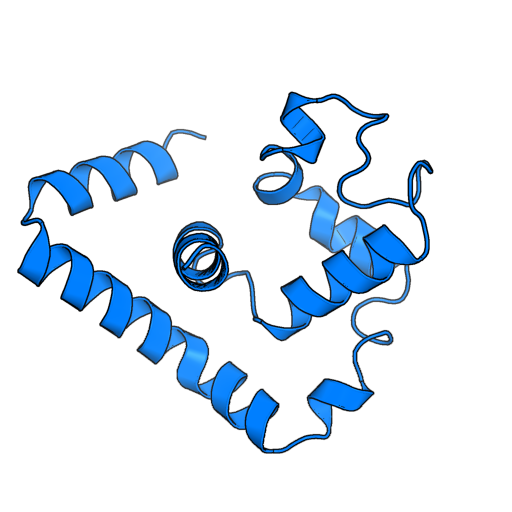A CA 1
ATOM 709 C C . THR A 1 84 ? 7.248 -10.034 -10.351 1.00 82.69 84 THR A C 1
ATOM 711 O O . THR A 1 84 ? 7.613 -9.169 -11.140 1.00 82.69 84 THR A O 1
ATOM 714 N N . ASN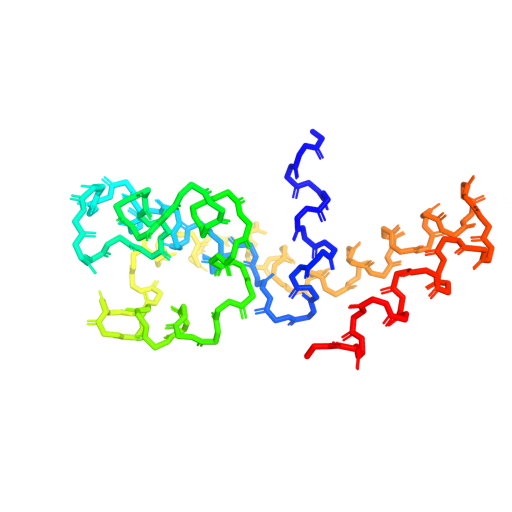 A 1 85 ? 6.790 -9.721 -9.134 1.00 78.19 85 ASN A N 1
ATOM 715 C CA . ASN A 1 85 ? 6.528 -8.350 -8.688 1.00 78.19 85 ASN A CA 1
ATOM 716 C C . ASN A 1 85 ? 7.757 -7.444 -8.842 1.00 78.19 85 ASN A C 1
ATOM 718 O O . ASN A 1 85 ? 7.655 -6.351 -9.385 1.00 78.19 85 ASN A O 1
ATOM 722 N N . LEU A 1 86 ? 8.937 -7.939 -8.453 1.00 77.69 86 LEU A N 1
ATOM 723 C CA . LEU A 1 86 ? 10.190 -7.201 -8.610 1.00 77.69 86 LEU A CA 1
ATOM 724 C C . LEU A 1 86 ? 10.512 -6.917 -10.085 1.00 77.69 86 LEU A C 1
ATOM 726 O O . LEU A 1 86 ? 10.928 -5.810 -10.413 1.00 77.69 86 LEU A O 1
ATOM 730 N N . LEU A 1 87 ? 10.279 -7.887 -10.976 1.00 80.56 87 LEU A N 1
ATOM 731 C CA . LEU A 1 87 ? 10.473 -7.705 -12.417 1.00 80.56 87 LEU A CA 1
ATOM 732 C C . LEU A 1 87 ? 9.512 -6.655 -12.974 1.00 80.56 87 LEU A C 1
ATOM 734 O O . LEU A 1 87 ? 9.939 -5.806 -13.745 1.00 80.56 87 LEU A O 1
ATOM 738 N N . HIS A 1 88 ? 8.247 -6.666 -12.548 1.00 76.00 88 HIS A N 1
ATOM 739 C CA . HIS A 1 88 ? 7.268 -5.652 -12.944 1.00 76.00 88 HIS A CA 1
ATOM 740 C C . HIS A 1 88 ? 7.672 -4.256 -12.445 1.00 76.00 88 HIS A C 1
ATOM 742 O O . HIS A 1 88 ? 7.573 -3.292 -13.202 1.00 76.00 88 HIS A O 1
ATOM 748 N N . SER A 1 89 ? 8.182 -4.137 -11.213 1.00 74.25 89 SER A N 1
ATOM 749 C CA . SER A 1 89 ? 8.690 -2.868 -10.674 1.00 74.25 89 SER A CA 1
ATOM 750 C C . SER A 1 89 ? 9.915 -2.357 -11.438 1.00 74.25 89 SER A C 1
ATOM 752 O O . SER A 1 89 ? 9.972 -1.174 -11.765 1.00 74.25 89 SER A O 1
ATOM 754 N N . ILE A 1 90 ? 10.876 -3.232 -11.758 1.00 80.06 90 ILE A N 1
ATOM 755 C CA . ILE A 1 90 ? 12.074 -2.875 -12.534 1.00 80.06 90 ILE A CA 1
ATOM 756 C C . ILE A 1 90 ? 11.697 -2.509 -13.970 1.00 80.06 90 ILE A C 1
ATOM 758 O O . ILE A 1 90 ? 12.171 -1.497 -14.476 1.00 80.06 90 ILE A O 1
ATOM 762 N N . ALA A 1 91 ? 10.825 -3.286 -14.613 1.00 81.56 91 ALA A N 1
ATOM 763 C CA . ALA A 1 91 ? 10.354 -3.011 -15.966 1.00 81.56 91 ALA A CA 1
ATOM 764 C C . ALA A 1 91 ? 9.632 -1.661 -16.035 1.00 81.56 91 ALA A C 1
ATOM 766 O O . ALA A 1 91 ? 9.922 -0.858 -16.917 1.00 81.56 91 ALA A O 1
ATOM 767 N N . LEU A 1 92 ? 8.754 -1.368 -15.071 1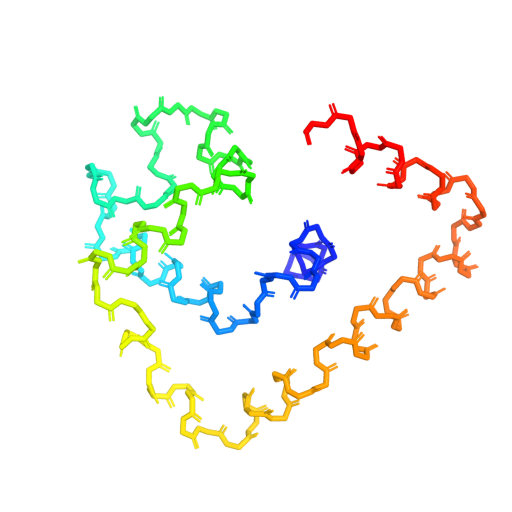.00 75.94 92 LEU A N 1
ATOM 768 C CA . LEU A 1 92 ? 8.072 -0.079 -14.991 1.00 75.94 92 LEU A CA 1
ATOM 769 C C . LEU A 1 92 ? 9.053 1.072 -14.725 1.00 75.94 92 LEU A C 1
ATOM 771 O O . LEU A 1 92 ? 8.956 2.109 -15.376 1.00 75.94 92 LEU A O 1
ATOM 775 N N . GLY A 1 93 ? 10.032 0.881 -13.835 1.00 71.69 93 GLY A N 1
ATOM 776 C CA . GLY A 1 93 ? 11.122 1.840 -13.629 1.00 71.69 93 GLY A CA 1
ATOM 777 C C . GLY A 1 93 ? 11.920 2.098 -14.911 1.00 71.69 93 GLY A C 1
ATOM 778 O O . GLY A 1 93 ? 12.140 3.249 -15.272 1.00 71.69 93 GLY A O 1
ATOM 779 N N . GLY A 1 94 ? 12.273 1.041 -15.646 1.00 76.38 94 GLY A N 1
ATOM 780 C CA . GLY A 1 94 ? 12.946 1.112 -16.943 1.00 76.38 94 GLY A CA 1
ATOM 781 C C . GLY A 1 94 ? 12.135 1.871 -17.991 1.00 76.38 94 GLY A C 1
ATOM 782 O O . GLY A 1 94 ? 12.666 2.765 -18.642 1.00 76.38 94 GLY A O 1
ATOM 783 N N . VAL A 1 95 ? 10.836 1.590 -18.108 1.00 77.25 95 VAL A N 1
ATOM 784 C CA . VAL A 1 95 ? 9.934 2.319 -19.015 1.00 77.25 95 VAL A CA 1
ATOM 785 C C . VAL A 1 95 ? 9.871 3.802 -18.652 1.00 77.25 95 VAL A C 1
ATOM 787 O O . VAL A 1 95 ? 9.968 4.646 -19.537 1.00 77.25 95 VAL A O 1
ATOM 790 N N . LEU A 1 96 ? 9.768 4.143 -17.365 1.00 71.19 96 LEU A N 1
ATOM 791 C CA . LEU A 1 96 ? 9.751 5.540 -16.917 1.00 71.19 96 LEU A CA 1
ATOM 792 C C . LEU A 1 96 ? 11.066 6.269 -17.231 1.00 71.19 96 LEU A C 1
ATOM 794 O O . LEU A 1 96 ? 11.034 7.440 -17.597 1.00 71.19 96 LEU A O 1
ATOM 798 N N . ILE A 1 97 ? 12.208 5.580 -17.151 1.00 73.25 97 ILE A N 1
ATOM 799 C CA . ILE A 1 97 ? 13.518 6.117 -17.552 1.00 73.25 97 ILE A CA 1
ATOM 800 C C . ILE A 1 97 ? 13.581 6.347 -19.060 1.00 73.25 97 ILE A C 1
ATOM 802 O O . ILE A 1 97 ? 14.047 7.394 -19.499 1.00 73.25 97 ILE A O 1
ATOM 806 N N . VAL A 1 98 ? 13.112 5.382 -19.851 1.00 75.94 98 VAL A N 1
ATOM 807 C CA . VAL A 1 98 ? 13.136 5.452 -21.319 1.00 75.94 98 VAL A CA 1
ATOM 808 C C . VAL A 1 98 ? 12.208 6.553 -21.836 1.00 75.94 98 VAL A C 1
ATOM 810 O O . VAL A 1 98 ? 12.558 7.245 -22.785 1.00 75.94 98 VAL A O 1
ATOM 813 N N . VAL A 1 99 ? 11.051 6.748 -21.200 1.00 73.31 99 VAL A N 1
ATOM 814 C CA . VAL A 1 99 ? 10.059 7.757 -21.603 1.00 73.31 99 VAL A CA 1
ATOM 815 C C . VAL A 1 99 ? 10.370 9.150 -21.028 1.00 73.31 99 VAL A C 1
ATOM 817 O O . VAL A 1 99 ? 10.069 10.146 -21.679 1.00 73.31 99 VAL A O 1
ATOM 820 N N . GLY A 1 100 ? 10.959 9.246 -19.828 1.00 64.62 100 GLY A N 1
ATOM 821 C CA . GLY A 1 100 ? 11.116 10.509 -19.082 1.00 64.62 100 GLY A CA 1
ATOM 822 C C . GLY A 1 100 ? 12.553 10.974 -18.794 1.00 64.62 100 GLY A C 1
ATOM 823 O O . GLY A 1 100 ? 12.743 12.090 -18.311 1.00 64.62 100 GLY A O 1
ATOM 824 N N . GLY A 1 101 ? 13.572 10.159 -19.076 1.00 68.12 101 GLY A N 1
ATOM 825 C CA . GLY A 1 101 ? 14.988 10.486 -18.866 1.00 68.12 101 GLY A CA 1
ATOM 826 C C . GLY A 1 101 ? 15.472 10.486 -17.401 1.00 68.12 101 GLY A C 1
ATOM 827 O O . GLY A 1 101 ? 14.725 10.261 -16.449 1.00 68.12 101 GLY A O 1
ATOM 828 N N . PHE A 1 102 ? 16.768 10.775 -17.215 1.00 55.59 102 PHE A N 1
ATOM 829 C CA . PHE A 1 102 ? 17.476 10.836 -15.920 1.00 55.59 102 PHE A CA 1
ATOM 830 C C . PHE A 1 102 ? 16.888 11.807 -14.859 1.00 55.59 102 PHE A C 1
ATOM 832 O O . PHE A 1 102 ? 16.950 11.473 -13.671 1.00 55.59 102 PHE A O 1
ATOM 839 N N . PRO A 1 103 ? 16.261 12.957 -15.208 1.00 61.41 103 PRO A N 1
ATOM 840 C CA . PRO A 1 103 ? 15.689 13.871 -14.211 1.00 61.41 103 PRO A CA 1
ATOM 841 C C . PRO A 1 103 ? 14.574 13.241 -13.364 1.00 61.41 103 PRO A C 1
ATOM 843 O O . PRO A 1 103 ? 14.486 13.513 -12.167 1.00 61.41 103 PRO A O 1
ATOM 846 N N . PHE A 1 104 ? 13.761 12.351 -13.945 1.00 58.22 104 PHE A N 1
ATOM 847 C CA . PHE A 1 104 ? 12.676 11.669 -13.227 1.00 58.22 104 PHE A CA 1
ATOM 848 C C . PHE A 1 104 ? 13.186 10.620 -12.222 1.00 58.22 104 PHE A C 1
ATOM 850 O O . PHE A 1 104 ? 12.560 10.415 -11.181 1.00 58.22 104 PHE A O 1
ATOM 857 N N . LEU A 1 105 ? 14.349 10.005 -12.477 1.00 55.75 105 LEU A N 1
ATOM 858 C CA . LEU A 1 105 ? 15.001 9.087 -11.534 1.00 55.75 105 LEU A CA 1
ATOM 859 C C . LEU A 1 105 ? 15.561 9.809 -10.311 1.00 55.75 105 LEU A C 1
ATOM 861 O O . LEU A 1 105 ? 15.314 9.390 -9.181 1.00 55.75 105 LEU A O 1
ATOM 865 N N . VAL A 1 106 ? 16.302 10.898 -10.530 1.00 61.47 106 VAL A N 1
ATOM 866 C CA . VAL A 1 106 ? 16.920 11.673 -9.443 1.00 61.47 106 VAL A CA 1
ATOM 867 C C . VAL A 1 106 ? 15.841 12.263 -8.536 1.00 61.47 106 VAL A C 1
ATOM 869 O O . VAL A 1 106 ? 15.949 12.177 -7.313 1.00 61.47 106 VAL A O 1
ATOM 872 N N . TRP A 1 107 ? 14.745 12.767 -9.109 1.00 58.72 107 TRP A N 1
ATOM 873 C CA . TRP A 1 107 ? 13.627 13.292 -8.325 1.00 58.72 107 TRP A CA 1
ATOM 874 C C . TRP A 1 107 ? 12.884 12.202 -7.533 1.00 58.72 107 TRP A C 1
ATOM 876 O O . TRP A 1 107 ? 12.498 12.432 -6.386 1.00 58.72 107 TRP A O 1
ATOM 886 N N . GLY A 1 108 ? 12.735 10.996 -8.095 1.00 59.12 108 GLY A N 1
ATOM 887 C CA . GLY A 1 108 ? 12.138 9.846 -7.405 1.00 59.12 108 GLY A CA 1
ATOM 888 C C . GLY A 1 108 ? 12.992 9.304 -6.251 1.00 59.12 108 GLY A C 1
ATOM 889 O O . GLY A 1 108 ? 12.460 8.966 -5.192 1.00 59.12 108 GLY A O 1
ATOM 890 N N . VAL A 1 109 ? 14.318 9.265 -6.414 1.00 58.81 109 VAL A N 1
ATOM 891 C CA . VAL A 1 109 ? 15.257 8.757 -5.397 1.00 58.81 109 VAL A CA 1
ATOM 892 C C . VAL A 1 109 ? 15.466 9.764 -4.261 1.00 58.81 109 VAL A C 1
ATOM 894 O O . VAL A 1 109 ? 15.392 9.383 -3.094 1.00 58.81 109 VAL A O 1
ATOM 897 N N . VAL A 1 110 ? 15.639 11.056 -4.561 1.00 53.97 110 VAL A N 1
ATOM 898 C CA . VAL A 1 110 ? 15.865 12.104 -3.541 1.00 53.97 110 VAL A CA 1
ATOM 899 C C . VAL A 1 110 ? 14.662 12.257 -2.602 1.00 53.97 110 VAL A C 1
ATOM 901 O O . VAL A 1 110 ? 14.833 12.415 -1.391 1.00 53.97 110 VAL A O 1
ATOM 904 N N . ARG A 1 111 ? 13.433 12.131 -3.121 1.00 51.28 111 ARG A N 1
ATOM 905 C CA . ARG A 1 111 ? 12.216 12.176 -2.293 1.00 51.28 111 ARG A CA 1
ATOM 906 C C . ARG A 1 111 ? 11.994 10.923 -1.442 1.00 51.28 111 ARG A C 1
ATOM 908 O O . ARG A 1 111 ? 11.283 10.995 -0.446 1.00 51.28 111 ARG A O 1
ATOM 915 N N . SER A 1 112 ? 12.598 9.800 -1.828 1.00 54.88 112 SER A N 1
ATOM 916 C CA . SER A 1 112 ? 12.499 8.521 -1.113 1.00 54.88 112 SER A CA 1
ATOM 917 C C . SER A 1 112 ? 13.521 8.380 0.025 1.00 54.88 112 SER A C 1
ATOM 919 O O . SER A 1 112 ? 13.391 7.471 0.836 1.00 54.88 112 SER A O 1
ATOM 921 N N . LEU A 1 113 ? 14.531 9.262 0.083 1.00 50.06 113 LEU A N 1
ATOM 922 C CA . LEU A 1 113 ? 15.625 9.240 1.068 1.00 50.06 113 LEU A CA 1
ATOM 923 C C . LEU A 1 113 ? 15.530 10.340 2.141 1.00 50.06 113 LEU A C 1
ATOM 925 O O . LEU A 1 113 ? 16.308 10.332 3.088 1.00 50.06 113 LEU A O 1
ATOM 929 N N . THR A 1 114 ? 14.599 11.289 2.008 1.00 44.34 114 THR A N 1
ATOM 930 C CA . THR A 1 114 ? 14.445 12.442 2.922 1.00 44.34 114 THR A CA 1
ATOM 931 C C . THR A 1 114 ? 13.237 12.342 3.863 1.00 44.34 114 THR A C 1
ATOM 933 O O . THR A 1 114 ? 12.760 13.358 4.370 1.00 44.34 114 THR A O 1
ATOM 936 N N . ARG A 1 115 ? 12.746 11.130 4.142 1.00 45.41 115 ARG A N 1
ATOM 937 C CA . ARG A 1 115 ? 11.797 10.859 5.233 1.00 45.41 115 ARG A CA 1
ATOM 938 C C . ARG A 1 115 ? 12.111 9.548 5.931 1.00 45.41 115 ARG A C 1
ATOM 940 O O . ARG A 1 115 ? 12.282 8.542 5.209 1.00 45.41 115 ARG A O 1
#

Organism: Prunus armeniaca (NCBI:txid36596)